Protein AF-A0A7S2LEU8-F1 (afdb_monomer_lite)

Radius of gyration: 16.95 Å; chains: 1; bounding box: 40×31×47 Å

Organism: NCBI:txid163516

Sequence (168 aa):
AMTNGFACAITPTFDWQVGQGLSYFHQTSRLKDFNVESHTREGRNKIVSAEEVAKQNQQFDSIHKNLGAYADYLGLKLPQPYCPVCYGGIFAAKVSQIRKQSLQTWDKLVNSLSRADNLKEGHFAERLWASLLVKPLTKEIAGILETRKKTVRCKARLKNYCGILALT

Secondary structure (DSSP, 8-state):
--TTSEEESS---EETTTTEE--SEEEHHHHHT----------------HHHHHHHHHHHS-SSSSHHHHHHHHT----SSEEE---SS-EEE-HHHHTTS-HHHHHHHHHHHTT-TT-HHHHHHHHHHHHHHSPPPPHHHHHHHHHT---PPPPGGGGGG--S----

pLDDT: mean 76.34, std 16.35, range [37.28, 96.38]

Foldseek 3Di:
DPPFQKWAPDDQDCDPVFNATDDQKFQPVLQQQFFDPDDDDPDDPDPDDPVRVVVVVVLQADPQRGLNSVCVQLVADAAPRMHGFYADDDMGGHPVLVVVRDPSSVVSLCVRPVSDPPHRSRRSVRGCVCRSGTHHDDPVVVVVCVVQADDDDTDPVCNNVDRDDGDD

Structure (mmCIF, N/CA/C/O backbone):
data_AF-A0A7S2LEU8-F1
#
_entry.id   AF-A0A7S2LEU8-F1
#
loop_
_atom_site.group_PDB
_atom_site.id
_atom_site.type_symbol
_atom_site.label_atom_id
_atom_site.label_alt_id
_atom_site.label_comp_id
_atom_site.label_asym_id
_atom_site.label_entity_id
_atom_site.label_seq_id
_atom_site.pdbx_PDB_ins_code
_atom_site.Cartn_x
_atom_site.Cartn_y
_atom_site.Cartn_z
_atom_site.occupancy
_atom_site.B_iso_or_equiv
_atom_site.auth_seq_id
_atom_site.auth_comp_id
_atom_site.auth_asym_id
_atom_site.auth_atom_id
_atom_site.pdbx_PDB_model_num
ATOM 1 N N . ALA A 1 1 ? -0.126 -13.490 19.364 1.00 37.28 1 ALA A N 1
ATOM 2 C CA . ALA A 1 1 ? -1.087 -13.658 18.248 1.00 37.28 1 ALA A CA 1
ATOM 3 C C . ALA A 1 1 ? -1.119 -12.386 17.400 1.00 37.28 1 ALA A C 1
ATOM 5 O O . ALA A 1 1 ? -1.132 -11.311 17.981 1.00 37.28 1 ALA A O 1
ATOM 6 N N . MET A 1 2 ? -1.142 -12.481 16.062 1.00 52.62 2 MET A N 1
ATOM 7 C CA . MET A 1 2 ? -1.323 -11.323 15.165 1.00 52.62 2 MET A CA 1
ATOM 8 C C . MET A 1 2 ? -2.701 -10.676 15.410 1.00 52.62 2 MET A C 1
ATOM 10 O O . MET A 1 2 ? -3.709 -11.105 14.836 1.00 52.62 2 MET A O 1
ATOM 14 N N . THR A 1 3 ? -2.773 -9.673 16.285 1.00 63.88 3 THR A N 1
ATOM 15 C CA . THR A 1 3 ? -4.023 -8.996 16.690 1.00 63.88 3 THR A CA 1
ATOM 16 C C . THR A 1 3 ? -4.724 -8.342 15.492 1.00 63.88 3 THR A C 1
ATOM 18 O O . THR A 1 3 ? -5.946 -8.469 15.321 1.00 63.88 3 THR A O 1
ATOM 21 N N . ASN A 1 4 ? -3.929 -7.802 14.564 1.00 74.38 4 ASN A N 1
ATOM 22 C CA . ASN A 1 4 ? -4.399 -7.091 13.372 1.00 74.38 4 ASN A CA 1
ATOM 23 C C . ASN A 1 4 ? -4.522 -7.967 12.114 1.00 74.38 4 ASN A C 1
ATOM 25 O O . ASN A 1 4 ? -4.930 -7.479 11.065 1.00 74.38 4 ASN A O 1
ATOM 29 N N . GLY A 1 5 ? -4.241 -9.272 12.223 1.00 83.38 5 GLY A N 1
ATOM 30 C CA . GLY A 1 5 ? -4.399 -10.235 11.127 1.00 83.38 5 GLY A CA 1
ATOM 31 C C . GLY A 1 5 ? -3.343 -10.165 10.022 1.00 83.38 5 GLY A C 1
ATOM 32 O O . GLY A 1 5 ? -3.506 -10.861 9.025 1.00 83.38 5 GLY A O 1
ATOM 33 N N . PHE A 1 6 ? -2.286 -9.380 10.218 1.00 88.88 6 PHE A N 1
ATOM 34 C CA . PHE A 1 6 ? -1.161 -9.216 9.305 1.00 88.88 6 PHE A CA 1
ATOM 35 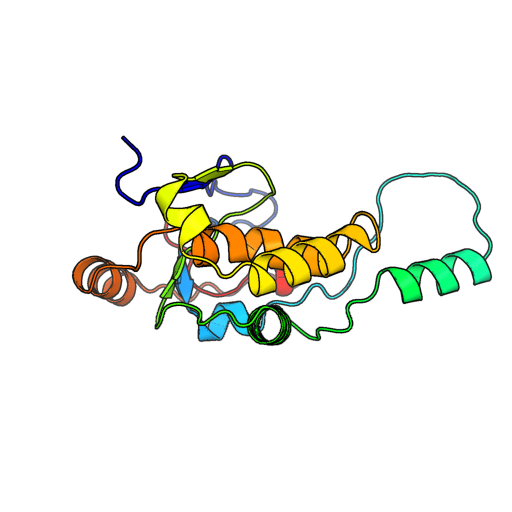C C . PHE A 1 6 ? 0.125 -8.967 10.107 1.00 88.88 6 PHE A C 1
ATOM 37 O O . PHE A 1 6 ? 0.061 -8.358 11.179 1.00 88.88 6 PHE A O 1
ATOM 44 N N . ALA A 1 7 ? 1.265 -9.425 9.595 1.00 87.00 7 ALA A N 1
ATOM 45 C CA . ALA A 1 7 ? 2.595 -9.150 10.131 1.00 87.00 7 ALA A CA 1
ATOM 46 C C . ALA A 1 7 ? 3.614 -9.027 8.990 1.00 87.00 7 ALA A C 1
ATOM 48 O O . ALA A 1 7 ? 3.610 -9.839 8.068 1.00 87.00 7 ALA A O 1
ATOM 49 N N . CYS A 1 8 ? 4.494 -8.031 9.077 1.00 85.56 8 CYS A N 1
ATOM 50 C CA . CYS A 1 8 ? 5.611 -7.836 8.153 1.00 85.56 8 CYS A CA 1
ATOM 51 C C . CYS A 1 8 ? 6.865 -8.492 8.744 1.00 85.56 8 CYS A C 1
ATOM 53 O O . CYS A 1 8 ? 7.114 -8.324 9.939 1.00 85.56 8 CYS A O 1
ATOM 55 N N . ALA A 1 9 ? 7.640 -9.233 7.947 1.00 83.81 9 ALA A N 1
ATOM 56 C CA . ALA A 1 9 ? 8.870 -9.858 8.442 1.00 83.81 9 ALA A CA 1
ATOM 57 C C . ALA A 1 9 ? 9.974 -8.825 8.705 1.00 83.81 9 ALA A C 1
ATOM 59 O O . ALA A 1 9 ? 10.759 -8.983 9.638 1.00 83.81 9 ALA A O 1
ATOM 60 N N . ILE A 1 10 ? 10.018 -7.757 7.902 1.00 75.25 10 ILE A N 1
ATOM 61 C CA . ILE A 1 10 ? 10.952 -6.657 8.118 1.00 75.25 10 ILE A CA 1
ATOM 62 C C . ILE A 1 10 ? 10.415 -5.771 9.238 1.00 75.25 10 ILE A C 1
ATOM 64 O O . ILE A 1 10 ? 9.393 -5.091 9.104 1.00 75.25 10 ILE A O 1
ATOM 68 N N . THR A 1 11 ? 11.141 -5.769 10.349 1.00 68.56 11 THR A N 1
ATOM 69 C CA . THR A 1 11 ? 10.965 -4.786 11.412 1.00 68.56 11 THR A CA 1
ATOM 70 C C . THR A 1 11 ? 11.604 -3.469 10.966 1.00 68.56 11 THR A C 1
ATOM 72 O O . THR A 1 11 ? 12.744 -3.491 10.504 1.00 68.56 11 THR A O 1
ATOM 75 N N . PRO A 1 12 ? 10.919 -2.322 11.107 1.00 64.62 12 PRO A N 1
ATOM 76 C CA . PRO A 1 12 ? 11.500 -1.000 10.965 1.00 64.62 12 PRO A CA 1
ATOM 77 C C . PRO A 1 12 ? 12.630 -0.832 11.987 1.00 64.62 12 PRO A C 1
ATOM 79 O O . PRO A 1 12 ? 12.403 -0.470 13.138 1.00 64.62 12 PRO A O 1
ATOM 82 N N . THR A 1 13 ? 13.853 -1.167 11.596 1.00 58.78 13 THR A N 1
ATOM 83 C CA . THR A 1 13 ? 15.052 -0.898 12.386 1.00 58.78 13 THR A CA 1
ATOM 84 C C . THR A 1 13 ? 15.627 0.457 11.995 1.00 58.78 13 THR A C 1
ATOM 86 O O . THR A 1 13 ? 15.271 1.043 10.967 1.00 58.78 13 THR A O 1
ATOM 89 N N . PHE A 1 14 ? 16.499 0.990 12.851 1.00 54.03 14 PHE A N 1
ATOM 90 C CA . PHE A 1 14 ? 17.335 2.122 12.481 1.00 54.03 14 PHE A CA 1
ATOM 91 C C . PHE A 1 14 ? 18.225 1.693 11.314 1.00 54.03 14 PHE A C 1
ATOM 93 O O . PHE A 1 14 ? 19.095 0.836 11.475 1.00 54.03 14 PHE A O 1
ATOM 100 N N . ASP A 1 15 ? 17.988 2.263 10.139 1.00 57.09 15 ASP A N 1
ATOM 101 C CA . ASP A 1 15 ? 18.859 2.043 8.997 1.00 57.09 15 ASP A CA 1
ATOM 102 C C . ASP A 1 15 ? 19.991 3.086 9.053 1.00 57.09 15 ASP A C 1
ATOM 104 O O . ASP A 1 15 ? 19.789 4.302 8.972 1.00 57.09 15 ASP A O 1
ATOM 108 N N . TRP A 1 16 ? 21.215 2.596 9.252 1.00 43.06 16 TRP A N 1
ATOM 109 C CA . TRP A 1 16 ? 22.423 3.411 9.387 1.00 43.06 16 TRP A CA 1
ATOM 110 C C . TRP A 1 16 ? 22.761 4.196 8.112 1.00 43.06 16 TRP A C 1
ATOM 112 O O . TRP A 1 16 ? 23.401 5.244 8.196 1.00 43.06 16 TRP A O 1
ATOM 122 N N . GLN A 1 17 ? 22.298 3.746 6.941 1.00 45.56 17 GLN A N 1
ATOM 123 C CA . GLN A 1 17 ? 22.480 4.463 5.677 1.00 45.56 17 GLN A CA 1
ATOM 124 C C . GLN A 1 17 ? 21.517 5.650 5.549 1.00 45.56 17 GLN A C 1
ATOM 126 O O . GLN A 1 17 ? 21.840 6.647 4.896 1.00 45.56 17 GLN A O 1
ATOM 131 N N . VAL A 1 18 ? 20.343 5.573 6.186 1.00 49.41 18 VAL A N 1
ATOM 132 C CA . VAL A 1 18 ? 19.321 6.633 6.156 1.00 49.41 18 VAL A CA 1
ATOM 133 C C . VAL A 1 18 ? 19.351 7.529 7.401 1.00 49.41 18 VAL A C 1
ATOM 135 O O . VAL A 1 18 ? 18.865 8.661 7.353 1.00 49.41 18 VAL A O 1
ATOM 138 N N . GLY A 1 19 ? 19.982 7.077 8.492 1.00 48.50 19 GLY A N 1
ATOM 139 C CA . GLY A 1 19 ? 20.087 7.795 9.766 1.00 48.50 19 GLY A CA 1
ATOM 140 C C . GLY A 1 19 ? 18.731 8.070 10.426 1.00 48.50 19 GLY A C 1
ATOM 141 O O . GLY A 1 19 ? 18.598 9.046 11.163 1.00 48.50 19 GLY A O 1
ATOM 142 N N . GLN A 1 20 ? 17.706 7.283 10.084 1.00 57.00 20 GLN A N 1
ATOM 143 C CA . GLN A 1 20 ? 16.305 7.490 10.453 1.00 57.00 20 GLN A CA 1
ATOM 144 C C . GLN A 1 20 ? 15.606 6.132 10.623 1.00 57.00 20 GLN A C 1
ATOM 146 O O . GLN A 1 20 ? 15.918 5.171 9.923 1.00 57.00 20 GLN A O 1
ATOM 151 N N . GLY A 1 21 ? 14.660 6.045 11.560 1.00 59.03 21 GLY A N 1
ATOM 152 C CA . GLY A 1 21 ? 13.833 4.850 11.727 1.00 59.03 21 GLY A CA 1
ATOM 153 C C . GLY A 1 21 ? 12.715 4.803 10.688 1.00 59.03 21 GLY A C 1
ATOM 154 O O . GLY A 1 21 ? 12.008 5.791 10.488 1.00 59.03 21 GLY A O 1
ATOM 155 N N . LEU A 1 22 ? 12.535 3.657 10.035 1.00 67.06 22 LEU A N 1
ATOM 156 C CA . LEU A 1 22 ? 11.316 3.363 9.279 1.00 67.06 22 LEU A CA 1
ATOM 157 C C . LEU A 1 22 ? 10.111 3.269 10.245 1.00 67.06 22 LEU A C 1
ATOM 159 O O . LEU A 1 22 ? 10.277 3.204 11.462 1.00 67.06 22 LEU A O 1
ATOM 163 N N . SER A 1 23 ? 8.879 3.236 9.732 1.00 74.62 23 SER A N 1
ATOM 164 C CA . SER A 1 23 ? 7.674 3.108 10.568 1.00 74.62 23 SER A CA 1
ATOM 165 C C . SER A 1 23 ? 6.620 2.226 9.934 1.00 74.62 23 SER A C 1
ATOM 167 O O . SER A 1 23 ? 6.494 2.165 8.716 1.00 74.62 23 SER A O 1
ATOM 169 N N . TYR A 1 24 ? 5.824 1.581 10.781 1.00 80.50 24 TYR A N 1
ATOM 170 C CA . TYR A 1 24 ? 4.692 0.755 10.377 1.00 80.50 24 TYR A CA 1
ATOM 171 C C . TYR A 1 24 ? 3.493 1.555 9.849 1.00 80.50 24 TYR A C 1
ATOM 173 O O . TYR A 1 24 ? 2.571 0.955 9.300 1.00 80.50 24 TYR A O 1
ATOM 181 N N . PHE A 1 25 ? 3.481 2.883 10.006 1.00 83.69 25 PHE A N 1
ATOM 182 C CA . PHE A 1 25 ? 2.369 3.746 9.602 1.00 83.69 25 PHE A CA 1
ATOM 183 C C . PHE A 1 25 ? 2.843 5.003 8.885 1.00 83.69 25 PHE A C 1
ATOM 185 O O . PHE A 1 25 ? 3.803 5.650 9.296 1.00 83.69 25 PHE A O 1
ATOM 192 N N . HIS A 1 26 ? 2.121 5.377 7.833 1.00 83.81 26 HIS A N 1
ATOM 193 C CA . HIS A 1 26 ? 2.359 6.582 7.042 1.00 83.81 26 HIS A CA 1
ATOM 194 C C . HIS A 1 26 ? 1.106 7.442 6.995 1.00 83.81 26 HIS A C 1
ATOM 196 O O . HIS A 1 26 ? -0.002 6.924 6.992 1.00 83.81 26 HIS A O 1
ATOM 202 N N . GLN A 1 27 ? 1.260 8.758 6.910 1.00 85.00 27 GLN A N 1
ATOM 203 C CA . GLN A 1 27 ? 0.203 9.639 6.433 1.00 85.00 27 GLN A CA 1
ATOM 204 C C . GLN A 1 27 ? -0.191 9.217 5.024 1.00 85.00 27 GLN A C 1
ATOM 206 O O . GLN A 1 27 ? 0.661 9.129 4.138 1.00 85.00 27 GLN A O 1
ATOM 211 N N . THR A 1 28 ? -1.478 8.991 4.795 1.00 88.44 28 THR A N 1
ATOM 212 C CA . THR A 1 28 ? -1.926 8.399 3.536 1.00 88.44 28 THR A CA 1
ATOM 213 C C . THR A 1 28 ? -1.740 9.336 2.353 1.00 88.44 28 THR A C 1
ATOM 215 O O . THR A 1 28 ? -1.306 8.886 1.298 1.00 88.44 28 THR A O 1
ATOM 218 N N . SER A 1 29 ? -1.998 10.637 2.524 1.00 87.44 29 SER A N 1
ATOM 219 C CA . SER A 1 29 ? -1.677 11.650 1.504 1.00 87.44 29 SER A CA 1
ATOM 220 C C . SER A 1 29 ? -0.192 11.608 1.139 1.00 87.44 29 SER A C 1
ATOM 222 O O . SER A 1 29 ? 0.157 11.512 -0.028 1.00 87.44 29 SER A O 1
ATOM 224 N N . ARG A 1 30 ? 0.645 11.530 2.178 1.00 82.88 30 ARG A N 1
ATOM 225 C CA . ARG A 1 30 ? 2.082 11.222 2.178 1.00 82.88 30 ARG A CA 1
ATOM 226 C C . ARG A 1 30 ? 2.483 10.113 1.217 1.00 82.88 30 ARG A C 1
ATOM 228 O O . ARG A 1 30 ? 3.276 10.263 0.294 1.00 82.88 30 ARG A O 1
ATOM 235 N N . LEU A 1 31 ? 1.941 8.950 1.545 1.00 85.56 31 LEU A N 1
ATOM 236 C CA . LEU A 1 31 ? 2.274 7.679 0.931 1.00 85.56 31 LEU A CA 1
ATOM 237 C C . LEU A 1 31 ? 1.880 7.641 -0.548 1.00 85.56 31 LEU A C 1
ATOM 239 O O . LEU A 1 31 ? 2.589 7.030 -1.341 1.00 85.56 31 LEU A O 1
ATOM 243 N N . LYS A 1 32 ? 0.780 8.303 -0.929 1.00 90.19 32 LYS A N 1
ATOM 244 C CA . LYS A 1 32 ? 0.316 8.356 -2.323 1.00 90.19 32 LYS A CA 1
ATOM 245 C C . LYS A 1 32 ? 1.326 9.013 -3.266 1.00 90.19 32 LYS A C 1
ATOM 247 O O . LYS A 1 32 ? 1.396 8.614 -4.426 1.00 90.19 32 LYS A O 1
ATOM 252 N N . ASP A 1 33 ? 2.131 9.946 -2.769 1.00 87.19 33 ASP A N 1
ATOM 253 C CA . ASP A 1 33 ? 3.147 10.638 -3.567 1.00 87.19 33 ASP A CA 1
ATOM 254 C C . ASP A 1 33 ? 4.432 9.814 -3.763 1.00 87.19 33 ASP A C 1
ATOM 256 O O . ASP A 1 33 ? 5.317 10.232 -4.511 1.00 87.19 33 ASP A O 1
ATOM 260 N N . PHE A 1 34 ? 4.547 8.641 -3.124 1.00 85.12 34 PHE A N 1
ATOM 261 C CA . PHE A 1 34 ? 5.700 7.754 -3.269 1.00 85.12 34 PHE A CA 1
ATOM 262 C C . PHE A 1 34 ? 5.930 7.386 -4.740 1.00 85.12 34 PHE A C 1
ATOM 264 O O . PHE A 1 34 ? 5.046 6.837 -5.399 1.00 85.12 34 PHE A O 1
ATOM 271 N N . ASN A 1 35 ? 7.141 7.627 -5.230 1.00 84.25 35 ASN A N 1
ATOM 272 C CA . ASN A 1 35 ? 7.594 7.228 -6.556 1.00 84.25 35 ASN A CA 1
ATOM 273 C C . ASN A 1 35 ? 9.063 6.801 -6.485 1.00 84.25 35 ASN A C 1
ATOM 275 O O . ASN A 1 35 ? 9.808 7.315 -5.659 1.00 84.25 35 ASN A O 1
ATOM 279 N N . VAL A 1 36 ? 9.492 5.889 -7.354 1.00 74.25 36 VAL A N 1
ATOM 280 C CA . VAL A 1 36 ? 10.896 5.475 -7.458 1.00 74.25 36 VAL A CA 1
ATOM 281 C C . VAL A 1 36 ? 11.501 6.151 -8.689 1.00 74.25 36 VAL A C 1
ATOM 283 O O . VAL A 1 36 ? 11.172 5.784 -9.815 1.00 74.25 36 VAL A O 1
ATOM 286 N N . GLU A 1 37 ? 12.356 7.160 -8.482 1.00 63.88 37 GLU A N 1
ATOM 287 C CA . GLU A 1 37 ? 12.923 7.973 -9.575 1.00 63.88 37 GLU A CA 1
ATOM 288 C C . GLU A 1 37 ? 13.844 7.171 -10.518 1.00 63.88 37 GLU A C 1
ATOM 290 O O . GLU A 1 37 ? 13.856 7.453 -11.712 1.00 63.88 37 GLU A O 1
ATOM 295 N N . SER A 1 38 ? 14.551 6.139 -10.040 1.00 54.84 38 SER A N 1
ATOM 296 C CA . SER A 1 38 ? 15.310 5.208 -10.893 1.00 54.84 38 SER A CA 1
ATOM 297 C C . SER A 1 38 ? 15.694 3.919 -10.153 1.00 54.84 38 SER A C 1
ATOM 299 O O . SER A 1 38 ? 15.891 3.920 -8.937 1.00 54.84 38 SER A O 1
ATOM 301 N N . HIS A 1 39 ? 15.783 2.804 -10.885 1.00 48.66 39 HIS A N 1
ATOM 302 C CA . HIS A 1 39 ? 16.321 1.521 -10.410 1.00 48.66 39 HIS A CA 1
ATOM 303 C C . HIS A 1 39 ? 17.516 1.200 -11.294 1.00 48.66 39 HIS A C 1
ATOM 305 O O . HIS A 1 39 ? 17.364 0.951 -12.488 1.00 48.66 39 HIS A O 1
ATOM 311 N N . THR A 1 40 ? 18.713 1.201 -10.722 1.00 43.81 40 THR A N 1
ATOM 312 C CA . THR A 1 40 ? 19.858 0.535 -11.337 1.00 43.81 40 THR A CA 1
ATOM 313 C C . THR A 1 40 ? 19.826 -0.914 -10.893 1.00 43.81 40 THR A C 1
ATOM 315 O O . THR A 1 40 ? 19.912 -1.204 -9.700 1.00 43.81 40 THR A O 1
ATOM 318 N N . ARG A 1 41 ? 19.667 -1.836 -11.841 1.00 46.84 41 ARG A N 1
ATOM 319 C CA . ARG A 1 41 ? 19.725 -3.266 -11.550 1.00 46.84 41 ARG A CA 1
ATOM 320 C C . ARG A 1 41 ? 21.166 -3.629 -11.181 1.00 46.84 41 AR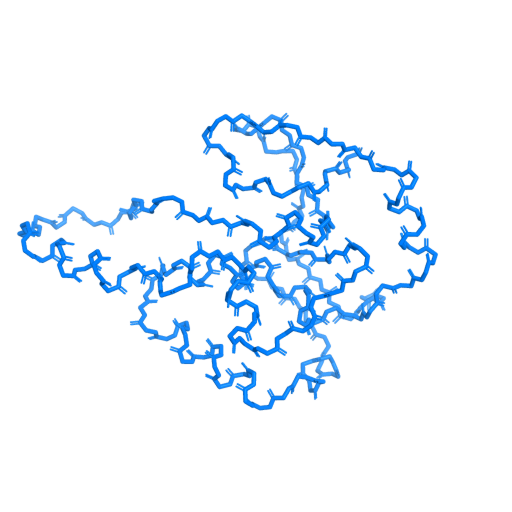G A C 1
ATOM 322 O O . ARG A 1 41 ? 22.021 -3.688 -12.060 1.00 46.84 41 ARG A O 1
ATOM 329 N N . GLU A 1 42 ? 21.456 -3.884 -9.908 1.00 47.09 42 GLU A N 1
ATOM 330 C CA . GLU A 1 42 ? 22.708 -4.555 -9.541 1.00 47.09 42 GLU A CA 1
ATOM 331 C C . GLU A 1 42 ? 22.591 -6.028 -9.953 1.00 47.09 42 GLU A C 1
ATOM 333 O O . GLU A 1 42 ? 21.826 -6.798 -9.379 1.00 47.09 42 GLU A O 1
ATOM 338 N N . GLY A 1 43 ? 23.300 -6.409 -11.020 1.00 44.72 43 GLY A N 1
ATOM 339 C CA . GLY A 1 43 ? 23.381 -7.799 -11.474 1.00 44.72 43 GLY A CA 1
ATOM 340 C C . GLY A 1 43 ? 22.915 -8.029 -12.912 1.00 44.72 43 GLY A C 1
ATOM 341 O O . GLY A 1 43 ? 21.783 -8.453 -13.188 1.00 44.72 43 GLY A O 1
ATOM 342 N N . ARG A 1 44 ? 23.836 -7.809 -13.850 1.00 43.16 44 ARG A N 1
ATOM 343 C CA . ARG A 1 44 ? 24.574 -8.851 -14.593 1.00 43.16 44 ARG A CA 1
ATOM 344 C C . ARG A 1 44 ? 25.574 -8.104 -15.478 1.00 43.16 44 ARG A C 1
ATOM 346 O O . ARG A 1 44 ? 25.151 -7.271 -16.269 1.00 43.16 44 ARG A O 1
ATOM 353 N N . ASN A 1 45 ? 26.865 -8.425 -15.380 1.00 44.97 45 ASN A N 1
ATOM 354 C CA . ASN A 1 45 ? 27.905 -8.016 -16.337 1.00 44.97 45 ASN A CA 1
ATOM 355 C C . ASN A 1 45 ? 27.657 -8.664 -17.717 1.00 44.97 45 ASN A C 1
ATOM 357 O O . ASN A 1 45 ? 28.485 -9.413 -18.224 1.00 44.97 45 ASN A O 1
ATOM 361 N N . LYS A 1 46 ? 26.480 -8.456 -18.309 1.00 51.47 46 LYS A N 1
ATOM 362 C CA . LYS A 1 46 ? 26.253 -8.700 -19.726 1.00 51.47 46 LYS A CA 1
ATOM 363 C C . LYS A 1 46 ? 26.413 -7.356 -20.404 1.00 51.47 46 LYS A C 1
ATOM 365 O O . LYS A 1 46 ? 25.693 -6.418 -20.079 1.00 51.47 46 LYS A O 1
ATOM 370 N N . ILE A 1 47 ? 27.360 -7.278 -21.328 1.00 57.94 47 ILE A N 1
ATOM 371 C CA . ILE A 1 47 ? 27.400 -6.201 -22.310 1.00 57.94 47 ILE A CA 1
ATOM 372 C C . ILE A 1 47 ? 26.113 -6.362 -23.127 1.00 57.94 47 ILE A C 1
ATOM 374 O O . ILE A 1 47 ? 26.003 -7.276 -23.939 1.00 57.94 47 ILE A O 1
ATOM 378 N N . VAL A 1 48 ? 25.101 -5.563 -22.804 1.00 61.88 48 VAL A N 1
ATOM 379 C CA . VAL A 1 48 ? 23.864 -5.418 -23.579 1.00 61.88 48 VAL A CA 1
ATOM 380 C C . VAL A 1 48 ? 24.003 -4.172 -24.438 1.00 61.88 48 VAL A C 1
ATOM 382 O O . VAL A 1 48 ? 24.577 -3.172 -24.002 1.00 61.88 48 VAL A O 1
ATOM 385 N N . SER A 1 49 ? 23.503 -4.238 -25.668 1.00 65.62 49 SER A N 1
ATOM 386 C CA . SER A 1 49 ? 23.494 -3.092 -26.577 1.00 65.62 49 SER A CA 1
ATOM 387 C C . SER A 1 49 ? 22.646 -1.944 -26.013 1.00 65.62 49 SER A C 1
ATOM 389 O O . SER A 1 49 ? 21.725 -2.156 -25.220 1.00 65.62 49 SER A O 1
ATOM 391 N N . ALA A 1 50 ? 22.920 -0.709 -26.441 1.00 68.44 50 ALA A N 1
ATOM 392 C CA . ALA A 1 50 ? 22.143 0.460 -26.020 1.00 68.44 50 ALA A CA 1
ATOM 393 C C . ALA A 1 50 ? 20.642 0.331 -26.361 1.00 68.44 50 ALA A C 1
ATOM 395 O O . ALA A 1 50 ? 19.793 0.799 -25.605 1.00 68.44 50 ALA A O 1
ATOM 396 N N . GLU A 1 51 ? 20.305 -0.356 -27.455 1.00 70.31 51 GLU A N 1
ATOM 397 C CA . GLU A 1 51 ? 18.921 -0.642 -27.850 1.00 70.31 5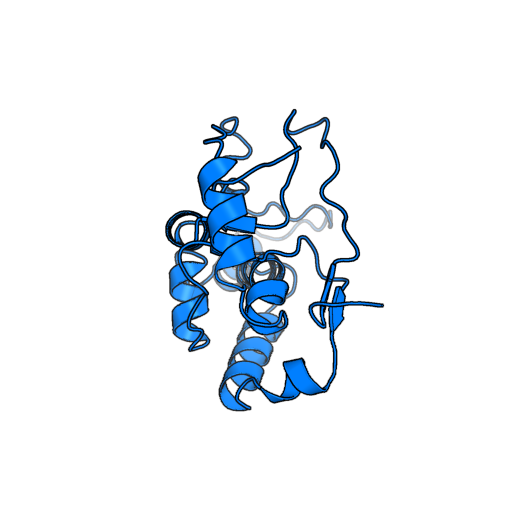1 GLU A CA 1
ATOM 398 C C . GLU A 1 51 ? 18.247 -1.679 -26.948 1.00 70.31 51 GLU A C 1
ATOM 400 O O . GLU A 1 51 ? 17.075 -1.520 -26.603 1.00 70.31 51 GLU A O 1
ATOM 405 N N . GLU A 1 52 ? 18.968 -2.718 -26.516 1.00 64.44 52 GLU A N 1
ATOM 406 C CA . GLU A 1 52 ? 18.453 -3.673 -25.529 1.00 64.44 52 GLU A CA 1
ATOM 407 C C . GLU A 1 52 ? 18.233 -3.005 -24.174 1.00 64.44 52 GLU A C 1
ATOM 409 O O . GLU A 1 52 ? 17.210 -3.259 -23.542 1.00 64.44 52 GLU A O 1
ATOM 414 N N . VAL A 1 53 ? 19.135 -2.108 -23.760 1.00 63.91 53 VAL A N 1
ATOM 415 C CA . VAL A 1 53 ? 18.964 -1.291 -22.550 1.00 63.91 53 VAL A CA 1
ATOM 416 C C . VAL A 1 53 ? 17.747 -0.371 -22.681 1.00 63.91 53 VAL A C 1
ATOM 418 O O . VAL A 1 53 ? 16.957 -0.280 -21.748 1.00 63.91 53 VAL A O 1
ATOM 421 N N . ALA A 1 54 ? 17.537 0.271 -23.834 1.00 63.84 54 ALA A N 1
ATOM 422 C CA . ALA A 1 54 ? 16.385 1.146 -24.060 1.00 63.84 54 ALA A CA 1
ATOM 423 C C . ALA A 1 54 ? 15.047 0.382 -24.058 1.00 63.84 54 ALA A C 1
ATOM 425 O O . ALA A 1 54 ? 14.098 0.812 -23.400 1.00 63.84 54 ALA A O 1
ATOM 426 N N . LYS A 1 55 ? 14.977 -0.774 -24.735 1.00 63.81 55 LYS A N 1
ATOM 427 C CA . LYS A 1 55 ? 13.790 -1.651 -24.728 1.00 63.81 55 LYS A CA 1
ATOM 428 C C . LYS A 1 55 ? 13.497 -2.195 -23.333 1.00 63.81 55 LYS A C 1
ATOM 430 O O . LYS A 1 55 ? 12.345 -2.214 -22.911 1.00 63.81 55 LYS A O 1
ATOM 435 N N . GLN A 1 56 ? 14.540 -2.587 -22.605 1.00 63.12 56 GLN A N 1
ATOM 436 C CA . GLN A 1 56 ? 14.427 -2.996 -21.211 1.00 63.12 56 GLN A CA 1
ATOM 437 C C . GLN A 1 56 ? 13.898 -1.849 -20.351 1.00 63.12 56 GLN A C 1
ATOM 439 O O . GLN A 1 56 ? 12.888 -2.017 -19.680 1.00 63.12 56 GLN A O 1
ATOM 444 N N . ASN A 1 57 ? 14.496 -0.661 -20.423 1.00 62.53 57 ASN A N 1
ATOM 445 C CA . ASN A 1 57 ? 14.058 0.499 -19.646 1.00 62.53 57 ASN A CA 1
ATOM 446 C C . ASN A 1 57 ? 12.589 0.868 -19.913 1.00 62.53 57 ASN A C 1
ATOM 448 O O . ASN A 1 57 ? 11.865 1.154 -18.964 1.00 62.53 57 ASN A O 1
ATOM 452 N N . GLN A 1 58 ? 12.117 0.790 -21.164 1.00 62.47 58 GLN A N 1
ATOM 453 C CA . GLN A 1 58 ? 10.692 0.961 -21.483 1.00 62.47 58 GLN A CA 1
ATOM 454 C C . GLN A 1 58 ? 9.809 -0.133 -20.868 1.00 62.47 58 GLN A C 1
ATOM 456 O O . GLN A 1 58 ? 8.704 0.150 -20.410 1.00 62.47 58 GLN A O 1
ATOM 461 N N . GLN A 1 59 ? 10.286 -1.378 -20.828 1.00 61.84 59 GLN A N 1
ATOM 462 C CA . GLN A 1 59 ? 9.567 -2.486 -20.202 1.00 61.84 59 GLN A CA 1
ATOM 463 C C . GLN A 1 59 ? 9.542 -2.385 -18.667 1.00 61.84 59 GLN A C 1
ATOM 465 O O . GLN A 1 59 ? 8.616 -2.912 -18.053 1.00 61.84 59 GLN A O 1
ATOM 470 N N . PHE A 1 60 ? 10.516 -1.712 -18.049 1.00 65.31 60 PHE A N 1
ATOM 471 C CA . PHE A 1 60 ? 10.623 -1.584 -16.592 1.00 65.31 60 PHE A CA 1
ATOM 472 C C . PHE A 1 60 ? 9.961 -0.331 -16.018 1.00 65.31 60 PHE A C 1
ATOM 474 O O . PHE A 1 60 ? 9.705 -0.278 -14.812 1.00 65.31 60 PHE A O 1
ATOM 481 N N . ASP A 1 61 ? 9.660 0.663 -16.855 1.00 71.75 61 ASP A N 1
ATOM 482 C CA . ASP A 1 61 ? 8.951 1.842 -16.384 1.00 71.75 61 ASP A CA 1
ATOM 483 C C . ASP A 1 61 ? 7.493 1.503 -16.046 1.00 71.75 61 ASP A C 1
ATOM 485 O O . ASP A 1 61 ? 6.853 0.644 -16.671 1.00 71.75 61 ASP A O 1
ATOM 489 N N . SER A 1 62 ? 6.971 2.164 -15.016 1.00 76.75 62 SER A N 1
ATOM 490 C CA . SER A 1 62 ? 5.571 2.011 -14.639 1.00 76.75 62 SER A CA 1
ATOM 491 C C . SER A 1 62 ? 4.720 2.972 -15.437 1.00 76.75 62 SER A C 1
ATOM 493 O O . SER A 1 62 ? 5.041 4.153 -15.558 1.00 76.75 62 SER A O 1
ATOM 495 N N . ILE A 1 63 ? 3.559 2.494 -15.877 1.00 85.88 63 ILE A N 1
ATOM 496 C CA . ILE A 1 63 ? 2.491 3.374 -16.364 1.00 85.88 63 ILE A CA 1
ATOM 497 C C . ILE A 1 63 ? 1.885 4.221 -15.227 1.00 85.88 63 ILE A C 1
ATOM 499 O O . ILE A 1 63 ? 1.161 5.184 -15.476 1.00 85.88 63 ILE A O 1
ATOM 503 N N . HIS A 1 64 ? 2.171 3.871 -13.968 1.00 89.25 64 HIS A N 1
ATOM 504 C CA . HIS A 1 64 ? 1.714 4.571 -12.778 1.00 89.25 64 HIS A CA 1
ATOM 505 C C . HIS A 1 64 ? 2.797 5.525 -12.275 1.00 89.25 64 HIS A C 1
ATOM 507 O O . HIS A 1 64 ? 3.861 5.121 -11.811 1.00 89.25 64 HIS A O 1
ATOM 513 N N . LYS A 1 65 ? 2.483 6.823 -12.306 1.00 87.75 65 LYS A N 1
ATOM 514 C CA . LYS A 1 65 ? 3.395 7.899 -11.890 1.00 87.75 65 LYS A CA 1
ATOM 515 C C . LYS A 1 65 ? 3.846 7.800 -10.424 1.00 87.75 65 LYS A C 1
ATOM 517 O O . LYS A 1 65 ? 4.910 8.303 -10.080 1.00 87.75 65 LYS A O 1
ATOM 522 N N . ASN A 1 66 ? 3.009 7.243 -9.554 1.00 88.94 66 ASN A N 1
ATOM 523 C CA . ASN A 1 66 ? 3.252 7.112 -8.121 1.00 88.94 66 ASN A CA 1
ATOM 524 C C . ASN A 1 66 ? 2.373 6.000 -7.521 1.00 88.94 66 ASN A C 1
ATOM 526 O O . ASN A 1 66 ? 1.487 5.451 -8.184 1.00 88.94 66 ASN A O 1
ATOM 530 N N . LEU A 1 67 ? 2.596 5.699 -6.242 1.00 91.25 67 LEU A N 1
ATOM 531 C CA . LEU A 1 67 ? 1.846 4.695 -5.489 1.00 91.25 67 LEU A CA 1
ATOM 532 C C . LEU A 1 67 ? 0.348 5.004 -5.442 1.00 91.25 67 LEU A C 1
ATOM 534 O O . LEU A 1 67 ? -0.456 4.078 -5.504 1.00 91.25 67 LEU A O 1
ATOM 538 N N . GLY A 1 68 ? -0.041 6.279 -5.350 1.00 93.06 68 GLY A N 1
ATOM 539 C CA . GLY A 1 68 ? -1.444 6.688 -5.355 1.00 93.06 68 GLY A CA 1
ATOM 540 C C . GLY A 1 68 ? -2.167 6.255 -6.628 1.00 93.06 68 GLY A C 1
ATOM 541 O O . GLY A 1 68 ? -3.186 5.575 -6.543 1.00 93.06 68 GLY A O 1
ATOM 542 N N . ALA A 1 69 ? -1.590 6.557 -7.792 1.00 94.62 69 ALA A N 1
ATOM 543 C CA . ALA A 1 69 ? -2.131 6.149 -9.086 1.00 94.62 69 ALA A CA 1
ATOM 544 C C . ALA A 1 69 ? -2.192 4.621 -9.235 1.00 94.62 69 ALA A C 1
ATOM 546 O O . ALA A 1 69 ? -3.136 4.090 -9.821 1.00 94.62 69 ALA A O 1
ATOM 547 N N . TYR A 1 70 ? -1.209 3.903 -8.683 1.00 94.38 70 TYR A N 1
ATOM 548 C CA . TYR A 1 70 ? -1.228 2.443 -8.677 1.00 94.38 70 TYR A CA 1
ATOM 549 C C . TYR A 1 70 ? -2.323 1.873 -7.763 1.00 94.38 70 TYR A C 1
ATOM 551 O O . TYR A 1 70 ? -3.048 0.960 -8.153 1.00 94.38 70 TYR A O 1
ATOM 559 N N . ALA A 1 71 ? -2.505 2.437 -6.566 1.00 95.12 71 ALA A N 1
ATOM 560 C CA . ALA A 1 71 ? -3.580 2.047 -5.659 1.00 95.12 71 ALA A CA 1
ATOM 561 C C . ALA A 1 71 ? -4.963 2.280 -6.290 1.00 95.12 71 ALA A C 1
ATOM 563 O O . ALA A 1 71 ? -5.831 1.410 -6.192 1.00 95.12 71 ALA A O 1
ATOM 564 N N . ASP A 1 72 ? -5.145 3.404 -6.988 1.00 95.50 72 ASP A N 1
ATOM 565 C CA . ASP A 1 72 ? -6.381 3.716 -7.708 1.00 95.50 72 ASP A CA 1
ATOM 566 C C . ASP A 1 72 ? -6.619 2.716 -8.857 1.00 95.50 72 ASP A C 1
ATOM 568 O O . ASP A 1 72 ? -7.728 2.195 -8.999 1.00 95.50 72 ASP A O 1
ATOM 572 N N . TYR A 1 73 ? -5.574 2.353 -9.614 1.00 95.12 73 TYR A N 1
ATOM 573 C CA . TYR A 1 73 ? -5.645 1.298 -10.633 1.00 95.12 73 TYR A CA 1
ATOM 574 C C . TYR A 1 73 ? -6.113 -0.041 -10.049 1.00 95.12 73 TYR A C 1
ATOM 576 O O . TYR A 1 73 ? -7.027 -0.666 -10.598 1.00 95.12 73 TYR A O 1
ATOM 584 N N . LEU A 1 74 ? -5.554 -0.452 -8.906 1.00 94.75 74 LEU A N 1
ATOM 585 C CA . LEU A 1 74 ? -5.947 -1.666 -8.183 1.00 94.75 74 LEU A CA 1
ATOM 586 C C . LEU A 1 74 ? -7.364 -1.587 -7.572 1.00 94.75 74 LEU A C 1
ATOM 588 O O . LEU A 1 74 ? -7.907 -2.608 -7.143 1.00 94.75 74 LEU A O 1
ATOM 592 N N . GLY A 1 75 ? -7.984 -0.401 -7.550 1.00 94.00 75 GLY A N 1
ATOM 593 C CA . GLY A 1 75 ? -9.292 -0.159 -6.936 1.00 94.00 75 GLY A CA 1
ATOM 594 C C . GLY A 1 75 ? -9.244 -0.088 -5.407 1.00 94.00 75 GLY A C 1
ATOM 595 O O . GLY A 1 75 ? -10.241 -0.369 -4.742 1.00 94.00 75 GLY A O 1
ATOM 596 N N . LEU A 1 76 ? -8.088 0.252 -4.831 1.00 92.25 76 LEU A N 1
ATOM 597 C CA . LEU A 1 76 ? -7.877 0.257 -3.387 1.00 92.25 76 LEU A CA 1
ATOM 598 C C . LEU A 1 76 ? -8.277 1.585 -2.755 1.00 92.25 76 LEU A C 1
ATOM 600 O O . LEU A 1 76 ? -7.742 2.646 -3.068 1.00 92.25 76 LEU A O 1
ATOM 604 N N . LYS A 1 77 ? -9.152 1.509 -1.751 1.00 91.50 77 LYS A N 1
ATOM 605 C CA . LYS A 1 77 ? -9.428 2.633 -0.852 1.00 91.50 77 LYS A CA 1
ATOM 606 C C . LYS A 1 77 ? -8.443 2.597 0.310 1.00 91.50 77 LYS A C 1
ATOM 608 O O . LYS A 1 77 ? -8.645 1.864 1.276 1.00 91.50 77 LYS A O 1
ATOM 613 N N . LEU A 1 78 ? -7.372 3.382 0.209 1.00 91.19 78 LEU A N 1
ATOM 614 C CA . LEU A 1 78 ? -6.367 3.452 1.271 1.00 91.19 78 LEU A CA 1
ATOM 615 C C . LEU A 1 78 ? -6.964 4.053 2.561 1.00 91.19 78 LEU A C 1
ATOM 617 O O . LEU A 1 78 ? -7.645 5.084 2.474 1.00 91.19 78 LEU A O 1
ATOM 621 N N . PRO A 1 79 ? -6.692 3.457 3.743 1.00 89.50 79 PRO A N 1
ATOM 622 C CA . PRO A 1 79 ? -7.137 3.979 5.036 1.00 89.50 79 PRO A CA 1
ATOM 623 C C . PRO A 1 79 ? -6.750 5.446 5.250 1.00 89.50 79 PRO A C 1
ATOM 625 O O . PRO A 1 79 ? -5.729 5.895 4.741 1.00 89.50 79 PRO A O 1
ATOM 628 N N . GLN A 1 80 ? -7.547 6.201 6.008 1.00 89.31 80 GLN A N 1
ATOM 629 C CA . GLN A 1 80 ? -7.310 7.622 6.298 1.00 89.31 80 GLN A CA 1
ATOM 630 C C . GLN A 1 80 ? -7.358 7.894 7.811 1.00 89.31 80 GLN A C 1
ATOM 632 O O . GLN A 1 80 ? -8.101 7.207 8.513 1.00 89.31 80 GLN A O 1
ATOM 637 N N . PRO A 1 81 ? -6.620 8.900 8.322 1.00 87.75 81 PRO A N 1
ATOM 638 C CA . PRO A 1 81 ? -5.576 9.668 7.629 1.00 87.75 81 PRO A CA 1
ATOM 639 C C . PRO A 1 81 ? -4.228 8.924 7.575 1.00 87.75 81 PRO A C 1
ATOM 641 O O . PRO A 1 81 ? -3.266 9.433 6.996 1.00 87.75 81 PRO A O 1
ATOM 644 N N . TYR A 1 82 ? -4.160 7.734 8.181 1.00 86.75 82 TYR A N 1
ATOM 645 C CA . TYR A 1 82 ? -2.960 6.913 8.277 1.00 86.75 82 TYR A CA 1
ATOM 646 C C . TYR A 1 82 ? -3.139 5.567 7.588 1.00 86.75 82 TYR A C 1
ATOM 648 O O . TYR A 1 82 ? -4.162 4.906 7.753 1.00 86.75 82 TYR A O 1
ATOM 656 N N . CYS A 1 83 ? -2.103 5.144 6.879 1.00 88.31 83 CYS A N 1
ATOM 657 C CA . CYS A 1 83 ? -2.023 3.898 6.147 1.00 88.31 83 CYS A CA 1
ATOM 658 C C . CYS A 1 83 ? -0.954 3.004 6.790 1.00 88.31 83 CYS A C 1
ATOM 660 O O . CYS A 1 83 ? 0.178 3.465 6.971 1.00 88.31 83 CYS A O 1
ATOM 662 N N . PRO A 1 84 ? -1.267 1.749 7.152 1.00 88.56 84 PRO A N 1
ATOM 663 C CA . PRO A 1 84 ? -0.239 0.808 7.565 1.00 88.56 84 PRO A CA 1
ATOM 664 C C . PRO A 1 84 ? 0.633 0.439 6.359 1.00 88.56 84 PRO A C 1
ATOM 666 O O . PRO A 1 84 ? 0.128 0.338 5.242 1.00 88.56 84 PRO A O 1
ATOM 669 N N . VAL A 1 85 ? 1.925 0.211 6.582 1.00 85.75 85 VAL A N 1
ATOM 670 C CA . VAL A 1 85 ? 2.875 -0.201 5.536 1.00 85.75 85 VAL A CA 1
ATOM 671 C C . VAL A 1 85 ? 3.644 -1.452 5.956 1.00 85.75 85 VAL A C 1
ATOM 673 O O . VAL A 1 85 ? 3.799 -1.745 7.142 1.00 85.75 85 VAL A O 1
ATOM 676 N N . CYS A 1 86 ? 4.129 -2.193 4.967 1.00 85.19 86 CYS A N 1
ATOM 677 C CA . CYS A 1 86 ? 5.147 -3.224 5.128 1.00 85.19 86 CYS A CA 1
ATOM 678 C C . CYS A 1 86 ? 6.310 -2.856 4.209 1.00 85.19 86 CYS A C 1
ATOM 680 O O . CYS A 1 86 ? 6.118 -2.202 3.187 1.00 85.19 86 CYS A O 1
ATOM 682 N N . TYR A 1 87 ? 7.523 -3.212 4.600 1.00 80.06 87 TYR A N 1
ATOM 683 C CA . TYR A 1 87 ? 8.692 -3.041 3.753 1.00 80.06 87 TYR A CA 1
ATOM 684 C C . TYR A 1 87 ? 9.152 -4.435 3.336 1.00 80.06 87 TYR A C 1
ATOM 686 O O . TYR A 1 87 ? 9.298 -5.310 4.187 1.00 80.06 87 TYR A O 1
ATOM 694 N N . GLY A 1 88 ? 9.335 -4.652 2.033 1.00 79.62 88 GLY A N 1
ATOM 695 C CA . GLY A 1 88 ? 9.710 -5.947 1.464 1.00 79.62 88 GLY A CA 1
ATOM 696 C C . GLY A 1 88 ? 8.539 -6.882 1.128 1.00 79.62 88 GLY A C 1
ATOM 697 O O . GLY A 1 88 ? 7.364 -6.562 1.318 1.00 79.62 88 GLY A O 1
ATOM 698 N N . GLY A 1 89 ? 8.889 -8.058 0.597 1.00 80.69 89 GLY A N 1
ATOM 699 C CA . GLY A 1 89 ? 7.946 -9.053 0.067 1.00 80.69 89 GLY A CA 1
ATOM 700 C C . GLY A 1 89 ? 7.595 -10.217 1.000 1.00 80.69 89 GLY A C 1
ATOM 701 O O . GLY A 1 89 ? 6.850 -11.102 0.592 1.00 80.69 89 GLY A O 1
ATOM 702 N N . ILE A 1 90 ? 8.113 -10.249 2.233 1.00 87.94 90 ILE A N 1
ATOM 703 C CA . ILE A 1 90 ? 7.860 -11.346 3.182 1.00 87.94 90 ILE A CA 1
ATOM 704 C C . ILE A 1 90 ? 6.916 -10.862 4.284 1.00 87.94 90 ILE A C 1
ATOM 706 O O . ILE A 1 90 ? 7.259 -10.005 5.102 1.00 87.94 90 ILE A O 1
ATOM 710 N N . PHE A 1 91 ? 5.718 -11.436 4.320 1.00 90.75 91 PHE A N 1
ATOM 711 C CA . PHE A 1 91 ? 4.680 -11.108 5.290 1.00 90.75 91 PHE A CA 1
ATOM 712 C C . PHE A 1 91 ? 3.792 -12.323 5.573 1.00 90.75 91 PHE A C 1
ATOM 714 O O . PHE A 1 91 ? 3.748 -13.286 4.810 1.00 90.75 91 PHE A O 1
ATOM 721 N N . ALA A 1 92 ? 3.047 -12.258 6.672 1.00 91.94 92 ALA A N 1
ATOM 722 C CA . ALA A 1 92 ? 1.997 -13.208 7.007 1.00 91.94 92 ALA A CA 1
ATOM 723 C C . ALA A 1 92 ? 0.653 -12.480 7.081 1.00 91.94 92 ALA A C 1
ATOM 725 O O . ALA A 1 92 ? 0.568 -11.377 7.622 1.00 91.94 92 ALA A O 1
ATOM 726 N N . ALA A 1 93 ? -0.410 -13.105 6.577 1.00 93.12 93 ALA A N 1
ATOM 727 C CA . ALA A 1 93 ? -1.764 -12.563 6.622 1.00 93.12 93 ALA A CA 1
ATOM 728 C C . ALA A 1 93 ? -2.784 -13.657 6.948 1.00 93.12 93 ALA A C 1
ATOM 730 O O . ALA A 1 93 ? -2.635 -14.816 6.562 1.00 93.12 93 ALA A O 1
ATOM 731 N N . LYS A 1 94 ? -3.862 -13.293 7.646 1.00 93.50 94 LYS A N 1
ATOM 732 C CA . LYS A 1 94 ? -5.000 -14.197 7.845 1.00 93.50 94 LYS A CA 1
ATOM 733 C C . LYS A 1 94 ? -5.739 -14.382 6.522 1.00 93.50 94 LYS A C 1
ATOM 735 O O . LYS A 1 94 ? -6.074 -13.401 5.861 1.00 93.50 94 LYS A O 1
ATOM 740 N N . VAL A 1 95 ? -6.127 -15.622 6.218 1.00 93.19 95 VAL A N 1
ATOM 741 C CA . VAL A 1 95 ? -6.966 -15.960 5.049 1.00 93.19 95 VAL A CA 1
ATOM 742 C C . VAL A 1 95 ? -8.233 -15.104 4.996 1.00 93.19 95 VAL A C 1
ATOM 744 O O . VAL A 1 95 ? -8.635 -14.642 3.933 1.00 93.19 95 VAL A O 1
ATOM 747 N N . SER A 1 96 ? -8.836 -14.817 6.153 1.00 93.56 96 SER A N 1
ATOM 748 C CA . SER A 1 96 ? -10.017 -13.955 6.232 1.00 93.56 96 SER A CA 1
ATOM 749 C C . SER A 1 96 ? -9.767 -12.501 5.826 1.00 93.56 96 SER A C 1
ATOM 751 O O . SER A 1 96 ? -10.729 -11.822 5.500 1.00 93.56 96 SER A O 1
ATOM 753 N N . GLN A 1 97 ? -8.527 -11.996 5.863 1.00 92.25 97 GLN A N 1
ATOM 754 C CA . GLN A 1 97 ? -8.198 -10.678 5.305 1.00 92.25 97 GLN A CA 1
ATOM 755 C C . GLN A 1 97 ? -7.925 -10.762 3.803 1.00 92.25 97 GLN A C 1
ATOM 757 O O . GLN A 1 97 ? -8.418 -9.918 3.067 1.00 92.25 97 GLN A O 1
ATOM 762 N N . ILE A 1 98 ? -7.245 -11.817 3.339 1.00 93.06 98 ILE A N 1
ATOM 763 C CA . ILE A 1 98 ? -7.013 -12.063 1.902 1.00 93.06 98 ILE A CA 1
ATOM 764 C C . ILE A 1 98 ? -8.349 -12.101 1.141 1.00 93.06 98 ILE A C 1
ATOM 766 O O . ILE A 1 98 ? -8.515 -11.434 0.122 1.00 93.06 98 ILE A O 1
ATOM 770 N N . ARG A 1 99 ? -9.344 -12.812 1.687 1.00 93.56 99 ARG A N 1
ATOM 771 C CA . ARG A 1 99 ? -10.681 -12.963 1.087 1.00 93.56 99 ARG A CA 1
ATOM 772 C C . ARG A 1 99 ? -11.552 -11.700 1.098 1.00 93.56 99 ARG A C 1
ATOM 774 O O . ARG A 1 99 ? -12.621 -11.722 0.502 1.00 93.56 99 ARG A O 1
ATOM 781 N N . LYS A 1 100 ? -11.150 -10.620 1.781 1.00 92.12 100 LYS A N 1
ATOM 782 C CA . LYS A 1 100 ? -11.897 -9.346 1.746 1.00 92.12 100 LYS A CA 1
ATOM 783 C C . LYS A 1 100 ? -11.655 -8.556 0.469 1.00 92.12 100 LYS A C 1
ATOM 785 O O . LYS A 1 100 ? -12.450 -7.677 0.152 1.00 92.12 100 LYS A O 1
ATOM 790 N N . GLN A 1 101 ? -10.551 -8.829 -0.216 1.00 92.94 101 GLN A N 1
ATOM 791 C CA . GLN A 1 101 ? -10.234 -8.169 -1.470 1.00 92.94 101 GLN A CA 1
ATOM 792 C C . GLN A 1 101 ? -10.963 -8.862 -2.618 1.00 92.94 101 GLN A C 1
ATOM 794 O O . GLN A 1 101 ? -11.165 -10.078 -2.600 1.00 92.94 101 GLN A O 1
ATOM 799 N N . SER A 1 102 ? -11.375 -8.073 -3.608 1.00 94.31 102 SER A N 1
ATOM 800 C CA . SER A 1 102 ? -12.061 -8.603 -4.783 1.00 94.31 102 SER A CA 1
ATOM 801 C C . SER A 1 102 ? -11.113 -9.448 -5.638 1.00 94.31 102 SER A C 1
ATOM 803 O O . SER A 1 102 ? -9.911 -9.179 -5.683 1.00 94.31 102 SER A O 1
ATOM 805 N N . LEU A 1 103 ? -11.650 -10.433 -6.365 1.00 95.19 103 LEU A N 1
ATOM 806 C CA . LEU A 1 103 ? -10.865 -11.185 -7.353 1.00 95.19 103 LEU A CA 1
ATOM 807 C C . LEU A 1 103 ? -10.250 -10.249 -8.400 1.00 95.19 103 LEU A C 1
ATOM 809 O O . LEU A 1 103 ? -9.072 -10.366 -8.696 1.00 95.19 103 LEU A O 1
ATOM 813 N N . GLN A 1 104 ? -10.993 -9.229 -8.839 1.00 96.38 104 GLN A N 1
ATOM 814 C CA . GLN A 1 104 ? -10.493 -8.226 -9.779 1.00 96.38 104 GLN A CA 1
ATOM 815 C C . GLN A 1 104 ? -9.259 -7.473 -9.252 1.00 96.38 104 GLN A C 1
ATOM 817 O O . GLN A 1 104 ? -8.344 -7.165 -10.014 1.00 96.38 104 GLN A O 1
ATOM 822 N N . THR A 1 105 ? -9.219 -7.154 -7.955 1.00 95.38 105 THR A N 1
ATOM 823 C CA . THR A 1 105 ? -8.048 -6.535 -7.319 1.00 95.38 105 THR A CA 1
ATOM 824 C C . THR A 1 105 ? -6.842 -7.469 -7.387 1.00 95.38 105 THR A C 1
ATOM 826 O O . THR A 1 105 ? -5.747 -7.018 -7.721 1.00 95.38 105 THR A O 1
ATOM 829 N N . TRP A 1 106 ? -7.040 -8.761 -7.109 1.00 95.31 106 TRP A N 1
ATOM 830 C CA . TRP A 1 106 ? -5.980 -9.764 -7.212 1.00 95.31 106 TRP A CA 1
ATOM 831 C C . TRP A 1 106 ? -5.503 -9.953 -8.649 1.00 95.31 106 TRP A C 1
ATOM 833 O O . TRP A 1 106 ? -4.298 -9.920 -8.877 1.00 95.31 106 TRP A O 1
ATOM 843 N N . ASP A 1 107 ? -6.417 -10.049 -9.613 1.00 96.00 107 ASP A N 1
ATOM 844 C CA . ASP A 1 107 ? -6.083 -10.197 -11.032 1.00 96.00 107 ASP A CA 1
ATOM 845 C C . ASP A 1 107 ? -5.248 -9.015 -11.529 1.00 96.00 107 ASP A C 1
ATOM 847 O O . ASP A 1 107 ? -4.211 -9.201 -12.160 1.00 96.00 107 ASP A O 1
ATOM 851 N N . LYS A 1 108 ? -5.646 -7.780 -11.194 1.00 95.19 108 LYS A N 1
ATOM 852 C CA . LYS A 1 108 ? -4.868 -6.577 -11.534 1.00 95.19 108 LYS A CA 1
ATOM 853 C C . LYS A 1 108 ? -3.480 -6.589 -10.902 1.00 95.19 108 LYS A C 1
ATOM 855 O O . LYS A 1 108 ? -2.516 -6.193 -11.551 1.00 95.19 108 LYS A O 1
ATOM 860 N N . LEU A 1 109 ? -3.376 -7.033 -9.651 1.00 93.69 109 LEU A N 1
ATOM 861 C CA . LEU A 1 109 ? -2.104 -7.111 -8.943 1.00 93.69 109 LEU A CA 1
ATOM 862 C C . LEU A 1 109 ? -1.182 -8.167 -9.568 1.00 93.69 109 LEU A C 1
ATOM 864 O O . LEU A 1 109 ? -0.016 -7.870 -9.812 1.00 93.69 109 LEU A O 1
ATOM 868 N N . VAL A 1 110 ? -1.702 -9.355 -9.885 1.00 93.19 110 VAL A N 1
ATOM 869 C CA . VAL A 1 110 ? -0.955 -10.410 -10.589 1.00 93.19 110 VAL A CA 1
ATOM 870 C C . VAL A 1 110 ? -0.507 -9.912 -11.960 1.00 93.19 110 VAL A C 1
ATOM 872 O O . VAL A 1 110 ? 0.684 -9.922 -12.244 1.00 93.19 110 VAL A O 1
ATOM 875 N N . ASN A 1 111 ? -1.423 -9.380 -12.773 1.00 91.00 111 ASN A N 1
ATOM 876 C CA . ASN A 1 111 ? -1.107 -8.882 -14.114 1.00 91.00 111 ASN A CA 1
ATOM 877 C C . ASN A 1 111 ? -0.036 -7.783 -14.095 1.00 91.00 111 ASN A C 1
ATOM 879 O O . ASN A 1 111 ? 0.866 -7.778 -14.931 1.00 91.00 111 ASN A O 1
ATOM 883 N N . SER A 1 112 ? -0.122 -6.867 -13.129 1.00 90.56 112 SER A N 1
ATOM 884 C CA . SER A 1 112 ? 0.855 -5.796 -12.944 1.00 90.56 112 SER A CA 1
ATOM 885 C C . SER A 1 112 ? 2.245 -6.334 -12.578 1.00 90.56 112 SER A C 1
ATOM 887 O O . SER A 1 112 ? 3.242 -5.941 -13.184 1.00 90.56 112 SER A O 1
ATOM 889 N N . LEU A 1 113 ? 2.318 -7.268 -11.622 1.00 88.75 113 LEU A N 1
ATOM 890 C CA . LEU A 1 113 ? 3.585 -7.784 -11.095 1.00 88.75 113 LEU A CA 1
ATOM 891 C C . LEU A 1 113 ? 4.223 -8.876 -11.966 1.00 88.75 113 LEU A C 1
ATOM 893 O O . LEU A 1 113 ? 5.432 -9.064 -11.902 1.00 88.75 113 LEU A O 1
ATOM 897 N N . SER A 1 114 ? 3.451 -9.578 -12.798 1.00 87.31 114 SER A N 1
ATOM 898 C CA . SER A 1 114 ? 3.963 -10.626 -13.694 1.00 87.31 114 SER A CA 1
ATOM 899 C C . SER A 1 114 ? 4.616 -10.090 -14.972 1.00 87.31 114 SER A C 1
ATOM 901 O O . SER A 1 114 ? 5.178 -10.869 -15.739 1.00 87.31 114 SER A O 1
ATOM 903 N N . ARG A 1 115 ? 4.551 -8.778 -15.228 1.00 82.81 115 ARG A N 1
ATOM 904 C CA . ARG A 1 115 ? 5.055 -8.173 -16.471 1.00 82.81 115 ARG A CA 1
ATOM 905 C C . ARG A 1 115 ? 6.584 -8.244 -16.603 1.00 82.81 115 ARG A C 1
ATOM 907 O O . ARG A 1 115 ? 7.077 -8.391 -17.722 1.00 82.81 115 ARG A O 1
ATOM 914 N N . ALA A 1 116 ? 7.322 -8.128 -15.498 1.00 70.25 116 ALA A N 1
ATOM 915 C CA . ALA A 1 116 ? 8.774 -8.299 -15.430 1.00 70.25 116 ALA A CA 1
ATOM 916 C C . ALA A 1 116 ? 9.261 -8.368 -13.967 1.00 70.25 116 ALA A C 1
ATOM 918 O O . ALA A 1 116 ? 8.557 -7.953 -13.048 1.00 70.25 116 ALA A O 1
ATOM 919 N N . ASP A 1 117 ? 10.498 -8.821 -13.754 1.00 64.62 117 ASP A N 1
ATOM 920 C CA . ASP A 1 117 ? 11.164 -8.738 -12.447 1.00 64.62 117 ASP A CA 1
ATOM 921 C C . ASP A 1 117 ? 11.612 -7.299 -12.132 1.00 64.62 117 ASP A C 1
ATOM 923 O O . ASP A 1 117 ? 12.071 -6.582 -13.018 1.00 64.62 117 ASP A O 1
ATOM 927 N N . ASN A 1 118 ? 11.590 -6.900 -10.854 1.00 60.59 118 ASN A N 1
ATOM 928 C CA . ASN A 1 118 ? 12.075 -5.591 -10.368 1.00 60.59 118 ASN A CA 1
ATOM 929 C C . ASN A 1 118 ? 11.359 -4.364 -10.966 1.00 60.59 118 ASN A C 1
ATOM 931 O O . ASN A 1 118 ? 11.966 -3.316 -11.183 1.00 60.59 118 ASN A O 1
ATOM 935 N N . LEU A 1 119 ? 10.058 -4.490 -11.219 1.00 73.94 119 LEU A N 1
ATOM 936 C CA . LEU A 1 119 ? 9.206 -3.383 -11.639 1.00 73.94 119 LEU A CA 1
ATOM 937 C C . LEU A 1 119 ? 8.991 -2.348 -10.526 1.00 73.94 119 LEU A C 1
ATOM 939 O O . LEU A 1 119 ? 8.909 -2.685 -9.342 1.00 73.94 119 LEU A O 1
ATOM 943 N N . LYS A 1 120 ? 8.780 -1.087 -10.919 1.00 83.69 120 LYS A N 1
ATOM 944 C CA . LYS A 1 120 ? 8.289 -0.011 -10.033 1.00 83.69 120 LYS A CA 1
ATOM 945 C C . LYS A 1 120 ? 7.041 -0.428 -9.253 1.00 83.69 120 LYS A C 1
ATOM 947 O O . LYS A 1 120 ? 6.930 -0.136 -8.063 1.00 83.69 120 LYS A O 1
ATOM 952 N N . GLU A 1 121 ? 6.136 -1.163 -9.896 1.00 88.25 121 GLU A N 1
ATOM 953 C CA . GLU A 1 121 ? 4.927 -1.700 -9.275 1.00 88.25 121 GLU A CA 1
ATOM 954 C C . GLU A 1 121 ? 5.227 -2.676 -8.134 1.00 88.25 121 GLU A C 1
ATOM 956 O O . GLU A 1 121 ? 4.468 -2.715 -7.165 1.00 88.25 121 GLU A O 1
ATOM 961 N N . GLY A 1 122 ? 6.355 -3.392 -8.184 1.00 87.75 122 GLY A N 1
ATOM 962 C CA . GLY A 1 122 ? 6.846 -4.204 -7.070 1.00 87.75 122 GLY A CA 1
ATOM 963 C C . GLY A 1 122 ? 7.114 -3.350 -5.830 1.00 87.75 122 GLY A C 1
ATOM 964 O O . GLY A 1 122 ? 6.594 -3.639 -4.755 1.00 87.75 122 GLY A O 1
ATOM 965 N N . HIS A 1 123 ? 7.817 -2.226 -5.986 1.00 85.25 123 HIS A N 1
ATOM 966 C CA . HIS A 1 123 ? 8.079 -1.294 -4.881 1.00 85.25 123 HIS A CA 1
ATOM 967 C C . HIS A 1 123 ? 6.815 -0.624 -4.330 1.00 85.25 123 HIS A C 1
ATOM 969 O O . HIS A 1 123 ? 6.748 -0.310 -3.133 1.00 85.25 123 HIS A O 1
ATOM 975 N N . PHE A 1 124 ? 5.816 -0.388 -5.186 1.00 89.88 124 PHE A N 1
ATOM 976 C CA . PHE A 1 124 ? 4.503 0.074 -4.743 1.00 89.88 124 PHE A CA 1
ATOM 977 C C . PHE A 1 124 ? 3.769 -1.024 -3.964 1.00 89.88 124 PHE A C 1
ATOM 979 O O . PHE A 1 124 ? 3.237 -0.748 -2.888 1.00 89.88 124 PHE A O 1
ATOM 986 N N . ALA A 1 125 ? 3.779 -2.264 -4.464 1.00 91.62 125 ALA A N 1
ATOM 987 C CA . ALA A 1 125 ? 3.122 -3.407 -3.837 1.00 91.62 125 ALA A CA 1
ATOM 988 C C . ALA A 1 125 ? 3.678 -3.702 -2.438 1.00 91.62 125 ALA A C 1
ATOM 990 O O . ALA A 1 125 ? 2.890 -3.867 -1.509 1.00 91.62 125 ALA A O 1
ATOM 991 N N . GLU A 1 126 ? 5.004 -3.654 -2.259 1.00 87.88 126 GLU A N 1
ATOM 992 C CA . GLU A 1 126 ? 5.654 -3.805 -0.947 1.00 87.88 126 GLU A CA 1
ATOM 993 C C . GLU A 1 126 ? 5.016 -2.898 0.114 1.00 87.88 126 GLU A C 1
ATOM 995 O O . GLU A 1 126 ? 4.633 -3.357 1.190 1.00 87.88 126 GLU A O 1
ATOM 1000 N N . ARG A 1 127 ? 4.786 -1.626 -0.234 1.00 87.62 127 ARG A N 1
ATOM 1001 C CA . ARG A 1 127 ? 4.188 -0.617 0.656 1.00 87.62 127 ARG A CA 1
ATOM 1002 C C . ARG A 1 127 ? 2.676 -0.744 0.815 1.00 87.62 127 ARG A C 1
ATOM 1004 O O . ARG A 1 127 ? 2.125 -0.186 1.762 1.00 87.62 127 ARG A O 1
ATOM 1011 N N . LEU A 1 128 ? 2.007 -1.461 -0.086 1.00 92.12 128 LEU A N 1
ATOM 1012 C CA . LEU A 1 128 ? 0.558 -1.652 -0.084 1.00 92.12 128 LEU A CA 1
ATOM 1013 C C . LEU A 1 128 ? 0.108 -2.948 0.597 1.00 92.12 128 LEU A C 1
ATOM 1015 O O . LEU A 1 128 ? -1.074 -3.042 0.931 1.00 92.12 128 LEU A O 1
ATOM 1019 N N . TRP A 1 129 ? 0.996 -3.918 0.861 1.00 92.56 129 TRP A N 1
ATOM 1020 C CA . TRP A 1 129 ? 0.610 -5.194 1.485 1.00 92.56 129 TRP A CA 1
ATOM 1021 C C . TRP A 1 129 ? -0.175 -5.015 2.775 1.00 92.56 129 TRP A C 1
ATOM 1023 O O . TRP A 1 129 ? -1.231 -5.618 2.963 1.00 92.56 129 TRP A O 1
ATOM 1033 N N . ALA A 1 130 ? 0.318 -4.147 3.652 1.00 90.44 130 ALA A N 1
ATOM 1034 C CA . ALA A 1 130 ? -0.345 -3.876 4.911 1.00 90.44 130 ALA A CA 1
ATOM 1035 C C . ALA A 1 130 ? -1.703 -3.185 4.684 1.00 90.44 130 ALA A C 1
ATOM 1037 O O . ALA A 1 130 ? -2.699 -3.593 5.270 1.00 90.44 130 ALA A O 1
ATOM 1038 N N . SER A 1 131 ? -1.793 -2.218 3.772 1.00 89.62 131 SER A N 1
ATOM 1039 C CA . SER A 1 131 ? -3.054 -1.560 3.390 1.00 89.62 131 SER A CA 1
ATOM 1040 C C . SER A 1 131 ? -4.102 -2.529 2.834 1.00 89.62 131 SER A C 1
ATOM 1042 O O . SER A 1 131 ? -5.296 -2.335 3.049 1.00 89.62 131 SER A O 1
ATOM 1044 N N . LEU A 1 132 ? -3.652 -3.567 2.124 1.00 92.12 132 LEU A N 1
ATOM 1045 C CA . LEU A 1 132 ? -4.479 -4.622 1.537 1.00 92.12 132 LEU A CA 1
ATOM 1046 C C . LEU A 1 132 ? -4.967 -5.643 2.575 1.00 92.12 132 LEU A C 1
ATOM 1048 O O . LEU A 1 132 ? -6.075 -6.167 2.457 1.00 92.12 132 LEU A O 1
ATOM 1052 N N . LEU A 1 133 ? -4.127 -5.975 3.559 1.00 92.56 133 LEU A N 1
ATOM 1053 C CA . LEU A 1 133 ? -4.278 -7.199 4.355 1.00 92.56 133 LEU A CA 1
ATOM 1054 C C . LEU A 1 133 ? -4.420 -6.963 5.864 1.00 92.56 133 LEU A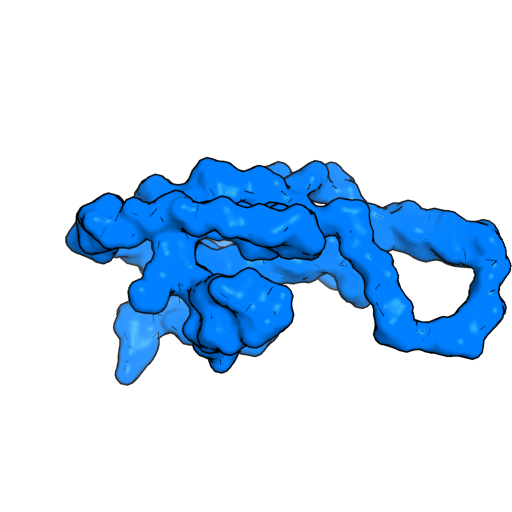 C 1
ATOM 1056 O O . LEU A 1 133 ? -4.770 -7.892 6.592 1.00 92.56 133 LEU A O 1
ATOM 1060 N N . VAL A 1 134 ? -4.168 -5.754 6.361 1.00 89.81 134 VAL A N 1
ATOM 1061 C CA . VAL A 1 134 ? -4.382 -5.389 7.768 1.00 89.81 134 VAL A CA 1
ATOM 1062 C C . VAL A 1 134 ? -5.865 -5.099 8.000 1.00 89.81 134 VAL A C 1
ATOM 1064 O O . VAL A 1 134 ? -6.563 -4.540 7.153 1.00 89.81 134 VAL A O 1
ATOM 1067 N N . LYS A 1 135 ? -6.370 -5.450 9.186 1.00 88.19 135 LYS A N 1
ATOM 1068 C CA . LYS A 1 135 ? -7.674 -4.950 9.641 1.00 88.19 135 LYS A CA 1
ATOM 1069 C C . LYS A 1 135 ? -7.686 -3.409 9.660 1.00 88.19 135 LYS A C 1
ATOM 1071 O O . LYS A 1 135 ? -6.677 -2.821 10.035 1.00 88.19 135 LYS A O 1
ATOM 1076 N N . PRO A 1 136 ? -8.820 -2.750 9.366 1.00 83.94 136 PRO A N 1
ATOM 1077 C CA . PRO A 1 136 ? -8.920 -1.296 9.475 1.00 83.94 136 PRO A CA 1
ATOM 1078 C C . PRO A 1 136 ? -8.436 -0.773 10.833 1.00 83.94 136 PRO A C 1
ATOM 1080 O O . PRO A 1 136 ? -8.701 -1.390 11.868 1.00 83.94 136 PRO A O 1
ATOM 1083 N N . LEU A 1 137 ? -7.739 0.366 10.821 1.00 83.25 137 LEU A N 1
ATOM 1084 C CA . LEU A 1 137 ? -7.283 1.029 12.040 1.00 83.25 137 LEU A CA 1
ATOM 1085 C C . LEU A 1 137 ? -8.476 1.431 12.909 1.00 83.25 137 LEU A C 1
ATOM 1087 O O . LEU A 1 137 ? -9.470 1.965 12.415 1.00 83.25 137 LEU A O 1
ATOM 1091 N N . THR A 1 138 ? -8.366 1.205 14.217 1.00 85.56 138 THR A N 1
ATOM 1092 C CA . THR A 1 138 ? -9.346 1.724 15.172 1.00 85.56 138 THR A CA 1
ATOM 1093 C C . THR A 1 138 ? -9.164 3.235 15.334 1.00 85.56 138 THR A C 1
ATOM 1095 O O . THR A 1 138 ? -8.066 3.767 15.152 1.00 85.56 138 THR A O 1
ATOM 1098 N N . LYS A 1 139 ? -10.239 3.939 15.715 1.00 85.81 139 LYS A N 1
ATOM 1099 C CA . LYS A 1 139 ? -10.182 5.382 16.016 1.00 85.81 139 LYS A CA 1
ATOM 1100 C C . LYS A 1 139 ? -9.162 5.701 17.113 1.00 85.81 139 LYS A C 1
ATOM 1102 O O . LYS A 1 139 ? -8.488 6.719 17.039 1.00 85.81 139 LYS A O 1
ATOM 1107 N N . GLU A 1 140 ? -9.026 4.808 18.088 1.00 86.50 140 GLU A N 1
ATOM 1108 C CA . GLU A 1 140 ? -8.044 4.907 19.167 1.00 86.50 140 GLU A CA 1
ATOM 1109 C C . GLU A 1 140 ? -6.605 4.913 18.632 1.00 86.50 140 GLU A C 1
ATOM 1111 O O . GLU A 1 140 ? -5.852 5.845 18.905 1.00 86.50 140 GLU A O 1
ATOM 1116 N N . ILE A 1 141 ? -6.241 3.928 17.797 1.00 82.75 141 ILE A N 1
ATOM 1117 C CA . ILE A 1 141 ? -4.900 3.867 17.198 1.00 82.75 141 ILE A CA 1
ATOM 1118 C C . ILE A 1 141 ? -4.650 5.101 16.326 1.00 82.75 141 ILE A C 1
ATOM 1120 O O . ILE A 1 141 ? -3.574 5.690 16.399 1.00 82.75 141 ILE A O 1
ATOM 1124 N N . ALA A 1 142 ? -5.641 5.534 15.540 1.00 83.62 142 ALA A N 1
ATOM 1125 C CA . ALA A 1 142 ? -5.522 6.750 14.737 1.00 83.62 142 ALA A CA 1
ATOM 1126 C C . ALA A 1 142 ? -5.273 8.004 15.603 1.00 83.62 142 ALA A C 1
ATOM 1128 O O .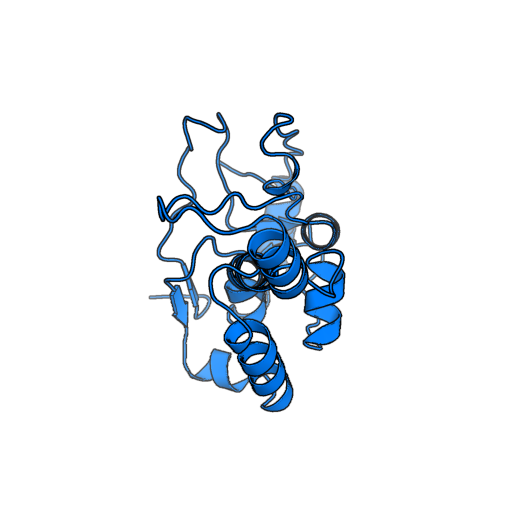 ALA A 1 142 ? -4.429 8.824 15.250 1.00 83.62 142 ALA A O 1
ATOM 1129 N N . GLY A 1 143 ? -5.941 8.125 16.757 1.00 84.50 143 GLY A N 1
ATOM 1130 C CA . GLY A 1 143 ? -5.710 9.211 17.715 1.00 84.50 143 GLY A CA 1
ATOM 1131 C C . GLY A 1 143 ? -4.300 9.187 18.313 1.00 84.50 143 GLY A C 1
ATOM 1132 O O . GLY A 1 143 ? -3.637 10.222 18.384 1.00 84.50 143 GLY A O 1
ATOM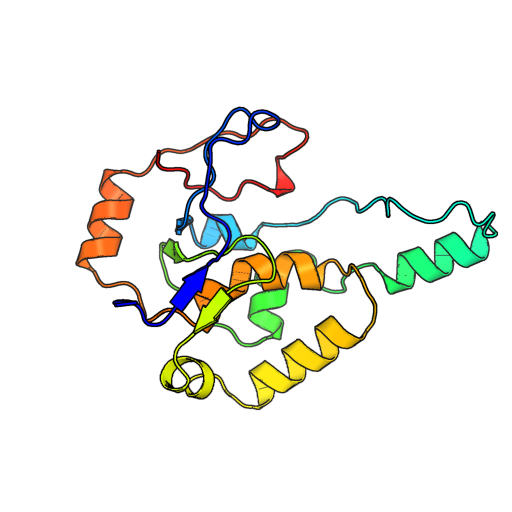 1133 N N . ILE A 1 144 ? -3.789 8.001 18.662 1.00 83.56 144 ILE A N 1
ATOM 1134 C CA . ILE A 1 144 ? -2.405 7.840 19.137 1.00 83.56 144 ILE A CA 1
ATOM 1135 C C . ILE A 1 144 ? -1.407 8.277 18.054 1.00 83.56 144 ILE A C 1
ATOM 1137 O O . ILE A 1 144 ? -0.454 8.997 18.354 1.00 83.56 144 ILE A O 1
ATOM 1141 N N . LEU A 1 145 ? -1.628 7.887 16.796 1.00 82.25 145 LEU A N 1
ATOM 1142 C CA . LEU A 1 145 ? -0.765 8.278 15.678 1.00 82.25 145 LEU A CA 1
ATOM 1143 C C . LEU A 1 145 ? -0.763 9.796 15.440 1.00 82.25 145 LEU A C 1
ATOM 1145 O O . LEU A 1 145 ? 0.293 10.351 15.132 1.00 82.25 145 LEU A O 1
ATOM 1149 N N . GLU A 1 146 ? -1.898 10.475 15.628 1.00 84.25 146 GLU A N 1
ATOM 1150 C CA . GLU A 1 146 ? -1.968 11.938 15.508 1.00 84.25 146 GLU A CA 1
ATOM 1151 C C . GLU A 1 146 ? -1.196 12.639 16.629 1.00 84.25 146 GLU A C 1
ATOM 1153 O O . GLU A 1 146 ? -0.386 13.519 16.346 1.00 84.25 146 GLU A O 1
ATOM 1158 N N . THR A 1 147 ? -1.343 12.203 17.886 1.00 82.00 147 THR A N 1
ATOM 1159 C CA . THR A 1 147 ? -0.602 12.810 19.015 1.00 82.00 147 THR A CA 1
ATOM 1160 C C . THR A 1 147 ? 0.911 12.619 18.914 1.00 82.00 147 THR A C 1
ATOM 1162 O O . THR A 1 147 ? 1.680 13.454 19.386 1.00 82.00 147 THR A O 1
ATOM 1165 N N . ARG A 1 148 ? 1.360 11.534 18.275 1.00 75.25 148 ARG A N 1
ATOM 1166 C CA . ARG A 1 148 ? 2.784 11.206 18.116 1.00 75.25 148 ARG A CA 1
ATOM 1167 C C . ARG A 1 148 ? 3.348 11.643 16.767 1.00 75.25 148 ARG A C 1
ATOM 1169 O O . ARG A 1 148 ? 4.482 11.323 16.431 1.00 75.25 148 ARG A O 1
ATOM 1176 N N . LYS A 1 149 ? 2.587 12.374 15.964 1.00 73.00 149 LYS A N 1
ATOM 1177 C CA . LYS A 1 149 ? 2.984 12.731 14.608 1.00 73.00 149 LYS A CA 1
ATOM 1178 C C . LYS A 1 149 ? 4.281 13.553 14.571 1.00 73.00 149 LYS A C 1
ATOM 1180 O O . LYS A 1 149 ? 4.286 14.741 14.869 1.00 73.00 149 LYS A O 1
ATOM 1185 N N . LYS A 1 150 ? 5.379 12.948 14.104 1.00 66.81 150 LYS A N 1
ATOM 1186 C CA . LYS A 1 150 ? 6.618 13.645 13.729 1.00 66.81 150 LYS A CA 1
ATOM 1187 C C . LYS A 1 150 ? 6.766 13.747 12.212 1.00 66.81 150 LYS A C 1
ATOM 1189 O O . LYS A 1 150 ? 6.750 12.749 11.495 1.00 66.81 150 LYS A O 1
ATOM 1194 N N . THR A 1 151 ? 6.960 14.966 11.711 1.00 59.38 151 THR A N 1
ATOM 1195 C CA . THR A 1 151 ? 7.362 15.168 10.312 1.00 59.38 151 THR A CA 1
ATOM 1196 C C . THR A 1 151 ? 8.855 14.900 10.202 1.00 59.38 151 THR A C 1
ATOM 1198 O O . THR A 1 151 ? 9.658 15.717 10.645 1.00 59.38 151 THR A O 1
ATOM 1201 N N . VAL A 1 152 ? 9.235 13.777 9.603 1.00 58.34 152 VAL A N 1
ATOM 1202 C CA . VAL A 1 152 ? 10.644 13.492 9.322 1.00 58.34 152 VAL A CA 1
ATOM 1203 C C . VAL A 1 152 ? 10.972 13.954 7.906 1.00 58.34 152 VAL A C 1
ATOM 1205 O O . VAL A 1 152 ? 10.337 13.536 6.939 1.00 58.34 152 VAL A O 1
ATOM 1208 N N . ARG A 1 153 ? 11.929 14.885 7.791 1.00 52.75 153 ARG A N 1
ATOM 1209 C CA . ARG A 1 153 ? 12.505 15.295 6.504 1.00 52.75 153 ARG A CA 1
ATOM 1210 C C . ARG A 1 153 ? 13.581 14.289 6.124 1.00 52.75 153 ARG A C 1
ATOM 1212 O O . ARG A 1 153 ? 14.512 14.072 6.897 1.00 52.75 153 ARG A O 1
ATOM 1219 N N . CYS A 1 154 ? 13.479 13.714 4.937 1.00 53.75 154 CYS A N 1
ATOM 1220 C CA . CYS A 1 154 ? 14.473 12.759 4.471 1.00 53.75 154 CYS A CA 1
ATOM 1221 C C . CYS A 1 154 ? 15.608 13.405 3.700 1.00 53.75 154 CYS A C 1
ATOM 1223 O O . CYS A 1 154 ? 15.436 14.426 3.032 1.00 53.75 154 CYS A O 1
ATOM 1225 N N . LYS A 1 155 ? 16.783 12.780 3.807 1.00 54.62 155 LYS A N 1
ATOM 1226 C CA . LYS A 1 155 ? 17.969 13.140 3.029 1.00 54.62 155 LYS A CA 1
ATOM 1227 C C . LYS A 1 155 ? 17.693 12.899 1.540 1.00 54.62 155 LYS A C 1
ATOM 1229 O O . LYS A 1 155 ? 16.994 11.952 1.188 1.00 54.62 155 LYS A O 1
ATOM 1234 N N . ALA A 1 156 ? 18.267 13.735 0.673 1.00 52.00 156 ALA A N 1
ATOM 1235 C CA . ALA A 1 156 ? 17.956 13.796 -0.760 1.00 52.00 156 ALA A CA 1
ATOM 1236 C C . ALA A 1 156 ? 17.962 12.429 -1.478 1.00 52.00 156 ALA A C 1
ATOM 1238 O O . ALA A 1 156 ? 17.023 12.133 -2.208 1.00 52.00 156 ALA A O 1
ATOM 1239 N N . ARG A 1 157 ? 18.939 11.552 -1.193 1.00 49.41 157 ARG A N 1
ATOM 1240 C CA . ARG A 1 157 ? 19.058 10.202 -1.795 1.00 49.41 157 ARG A CA 1
ATOM 1241 C C . ARG A 1 157 ? 17.865 9.274 -1.505 1.00 49.41 157 ARG A C 1
ATOM 1243 O O . ARG A 1 157 ? 17.676 8.274 -2.182 1.00 49.41 157 ARG A O 1
ATOM 1250 N N . LEU A 1 158 ? 17.075 9.585 -0.482 1.00 53.81 158 LEU A N 1
ATOM 1251 C CA . LEU A 1 158 ? 16.023 8.725 0.068 1.00 53.81 158 LEU A CA 1
ATOM 1252 C C . LEU A 1 158 ? 14.669 9.427 0.090 1.00 53.81 158 LEU A C 1
ATOM 1254 O O . LEU A 1 158 ? 13.726 8.928 0.697 1.00 53.81 158 LEU A O 1
ATOM 1258 N N . LYS A 1 159 ? 14.558 10.579 -0.582 1.00 55.97 159 LYS A N 1
ATOM 1259 C CA . LYS A 1 159 ? 13.316 11.351 -0.703 1.00 55.97 159 LYS A CA 1
ATOM 1260 C C . LYS A 1 159 ? 12.150 10.469 -1.160 1.00 55.97 159 LYS A C 1
ATOM 1262 O O . LYS A 1 159 ? 11.055 10.575 -0.623 1.00 55.97 159 LYS A O 1
ATOM 1267 N N . ASN A 1 160 ? 12.445 9.537 -2.060 1.00 53.12 160 ASN A N 1
ATOM 1268 C CA . ASN A 1 160 ? 11.507 8.552 -2.571 1.00 53.12 160 ASN A CA 1
ATOM 1269 C C . ASN A 1 160 ? 11.067 7.543 -1.513 1.00 53.12 160 ASN A C 1
ATOM 1271 O O . ASN A 1 160 ? 9.921 7.153 -1.522 1.00 53.12 160 ASN A O 1
ATOM 1275 N N . TYR A 1 161 ? 11.903 7.169 -0.546 1.00 55.38 161 TYR A N 1
ATOM 1276 C CA . TYR A 1 161 ? 11.570 6.186 0.497 1.00 55.38 161 TYR A CA 1
ATOM 1277 C C . TYR A 1 161 ? 10.765 6.773 1.660 1.00 55.38 161 TYR A C 1
ATOM 1279 O O . TYR A 1 161 ? 10.282 6.032 2.519 1.00 55.38 161 TYR A O 1
ATOM 1287 N N . CYS A 1 162 ? 10.578 8.088 1.654 1.00 54.72 162 CYS A N 1
ATOM 1288 C CA . CYS A 1 162 ? 10.037 8.834 2.766 1.00 54.72 162 CYS A CA 1
ATOM 1289 C C . CYS A 1 162 ? 8.694 9.481 2.458 1.00 54.72 162 CYS A C 1
ATOM 1291 O O . CYS A 1 162 ? 8.591 10.682 2.211 1.00 54.72 162 CYS A O 1
ATOM 1293 N N . GLY A 1 163 ? 7.641 8.680 2.577 1.00 52.09 163 GLY A N 1
ATOM 1294 C CA . GLY A 1 163 ? 6.356 9.191 3.038 1.00 52.09 163 GLY A CA 1
ATOM 1295 C C . GLY A 1 163 ? 6.448 9.415 4.550 1.00 52.09 163 GLY A C 1
ATOM 1296 O O . GLY A 1 163 ? 7.068 8.637 5.264 1.00 52.09 163 GLY A O 1
ATOM 1297 N N . ILE A 1 164 ? 5.906 10.508 5.073 1.00 54.59 164 ILE A N 1
ATOM 1298 C CA . ILE A 1 164 ? 5.808 10.741 6.529 1.00 54.59 164 ILE A CA 1
ATOM 1299 C C . ILE A 1 164 ? 4.892 9.634 7.098 1.00 54.59 164 ILE A C 1
ATOM 1301 O O . ILE A 1 164 ? 3.851 9.416 6.497 1.00 54.59 164 ILE A O 1
ATOM 1305 N N . LEU A 1 165 ? 5.187 8.873 8.166 1.00 57.69 165 LEU A N 1
ATOM 1306 C CA . LEU A 1 165 ? 5.504 9.266 9.546 1.00 57.69 165 LEU A CA 1
ATOM 1307 C C . LEU A 1 165 ? 6.440 8.244 10.230 1.00 57.69 165 LEU A C 1
ATOM 1309 O O . LEU A 1 165 ? 6.027 7.114 10.447 1.00 57.69 165 LEU A O 1
ATOM 1313 N N . ALA A 1 166 ? 7.649 8.634 10.642 1.00 54.59 166 ALA A N 1
ATOM 1314 C CA . ALA A 1 166 ? 8.550 7.781 11.428 1.00 54.59 166 ALA A CA 1
ATOM 1315 C C . ALA A 1 166 ? 8.301 7.927 12.937 1.00 54.59 166 ALA A C 1
ATOM 1317 O O . ALA A 1 166 ? 8.266 9.051 13.442 1.00 54.59 166 ALA A O 1
ATOM 1318 N N . LEU A 1 167 ? 8.170 6.814 13.662 1.00 53.19 167 LEU A N 1
ATOM 1319 C CA . LEU A 1 167 ? 8.091 6.817 15.122 1.00 53.19 167 LEU A CA 1
ATOM 1320 C C . LEU A 1 167 ? 8.926 5.682 15.720 1.00 53.19 167 LEU A C 1
ATOM 1322 O O . LEU A 1 167 ? 8.431 4.574 15.907 1.00 53.19 167 LEU A O 1
ATOM 1326 N N . THR A 1 168 ? 10.190 6.005 16.007 1.00 48.34 168 THR A N 1
ATOM 1327 C CA . THR A 1 168 ? 10.984 5.386 17.080 1.00 48.34 168 THR A CA 1
ATOM 1328 C C . THR A 1 168 ? 10.562 5.962 18.422 1.00 48.34 168 THR A C 1
ATOM 1330 O O . THR A 1 168 ? 10.472 7.218 18.490 1.00 48.34 168 THR A O 1
#